Protein AF-A0A377TJP2-F1 (afdb_monomer_lite)

Radius of gyration: 29.84 Å; chains: 1; bounding box: 48×39×72 Å

InterPro domains:
  IPR001036 Acriflavin resistance protein [PF00873] (6-83)
  IPR001036 Acriflavin resistance protein [PTHR32063] (5-82)

pLDDT: mean 82.18, std 12.67, range [42.56, 97.38]

Organism: Klebsiella pneumoniae (NCBI:txid573)

Sequence (97 aa):
MIEWIIRRSVANRFLVMMAALFLSIWGTWTIIHTPVDALPDLSDVQVIVKTRYPGQAPQIVENQVTWPLTTTMLSVPGAKTVSRLLAIRRLLRVRDF

Foldseek 3Di:
DVVVVVVVCVVPVVVVVVVVVVVVVVVVVCVVPPDDDPDDPPDDPDDDDDDDDPPDDLVCCCVPPVVVVQVVVVPDPPDPDDDDDRDDPPPPDDDDD

Structure (mmCIF, N/CA/C/O backbone):
data_AF-A0A377TJP2-F1
#
_entry.id   AF-A0A377TJP2-F1
#
loop_
_atom_site.group_PDB
_atom_site.id
_atom_site.type_symbol
_atom_site.label_atom_id
_atom_site.label_alt_id
_atom_site.label_comp_id
_atom_site.label_asym_id
_atom_site.label_entity_id
_atom_site.label_seq_id
_atom_site.pdbx_PDB_ins_code
_atom_site.Cartn_x
_atom_site.Cartn_y
_atom_site.Cartn_z
_atom_site.occupancy
_atom_site.B_iso_or_equiv
_atom_site.auth_seq_id
_atom_site.auth_comp_id
_atom_site.auth_asym_id
_atom_site.auth_atom_id
_atom_site.pdbx_PDB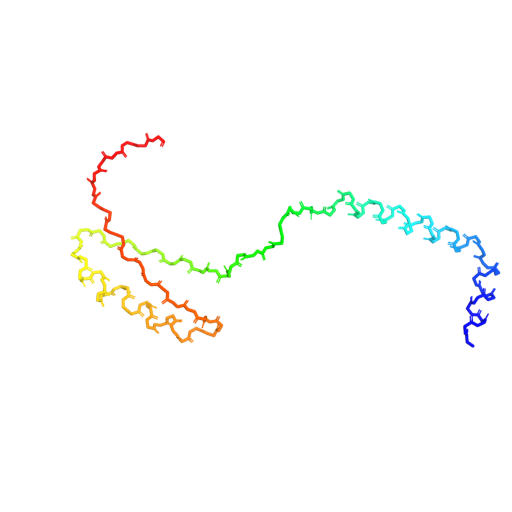_model_num
ATOM 1 N N . MET A 1 1 ? 20.955 -12.921 -31.401 1.00 81.38 1 MET A N 1
ATOM 2 C CA . MET A 1 1 ? 19.744 -12.212 -30.906 1.00 81.38 1 MET A CA 1
ATOM 3 C C . MET A 1 1 ? 20.077 -10.835 -30.336 1.00 81.38 1 MET A C 1
ATOM 5 O O . MET A 1 1 ? 19.614 -9.855 -30.898 1.00 81.38 1 MET A O 1
ATOM 9 N N . ILE A 1 2 ? 20.917 -10.730 -29.299 1.00 87.38 2 ILE A N 1
ATOM 10 C CA . ILE A 1 2 ? 21.327 -9.437 -28.704 1.00 87.38 2 ILE A CA 1
ATOM 11 C C . ILE A 1 2 ? 21.975 -8.506 -29.740 1.00 87.38 2 ILE A C 1
ATOM 13 O O . ILE A 1 2 ? 21.634 -7.334 -29.834 1.00 87.38 2 ILE A O 1
ATOM 17 N N . GLU A 1 3 ? 22.842 -9.053 -30.587 1.00 90.56 3 GLU A N 1
ATOM 18 C CA . GLU A 1 3 ? 23.504 -8.308 -31.661 1.00 90.56 3 GLU A CA 1
ATOM 19 C C . GLU A 1 3 ? 22.518 -7.655 -32.648 1.00 90.56 3 GLU A C 1
ATOM 21 O O . GLU A 1 3 ? 22.726 -6.527 -33.087 1.00 90.56 3 GLU A O 1
ATOM 26 N N . TRP A 1 4 ? 21.403 -8.327 -32.951 1.00 90.94 4 TRP A N 1
ATOM 27 C CA . TRP A 1 4 ? 20.354 -7.791 -33.821 1.00 90.94 4 TRP A CA 1
ATOM 28 C C . TRP A 1 4 ? 19.643 -6.596 -33.174 1.00 90.94 4 TRP A C 1
ATOM 30 O O . TRP A 1 4 ? 19.407 -5.588 -33.839 1.00 90.94 4 TRP A O 1
ATOM 40 N N . ILE A 1 5 ? 19.379 -6.674 -31.865 1.00 89.88 5 ILE A N 1
ATOM 41 C CA . ILE A 1 5 ? 18.793 -5.577 -31.084 1.00 89.88 5 ILE A CA 1
ATOM 42 C C . ILE A 1 5 ? 19.754 -4.387 -31.061 1.00 89.88 5 ILE A C 1
ATOM 44 O O . ILE A 1 5 ? 19.350 -3.278 -31.391 1.00 89.88 5 ILE A O 1
ATOM 48 N N . ILE A 1 6 ? 21.038 -4.613 -30.764 1.00 89.31 6 ILE A N 1
ATOM 49 C CA . ILE A 1 6 ? 22.051 -3.548 -30.726 1.00 89.31 6 ILE A CA 1
ATOM 50 C C . ILE A 1 6 ? 22.176 -2.873 -32.095 1.00 89.31 6 ILE A C 1
ATOM 52 O O . ILE A 1 6 ? 22.106 -1.649 -32.180 1.00 89.31 6 ILE A O 1
ATOM 56 N N . ARG A 1 7 ? 22.291 -3.644 -33.184 1.00 91.06 7 ARG A N 1
ATOM 57 C CA . ARG A 1 7 ? 22.372 -3.086 -34.545 1.00 91.06 7 ARG A CA 1
ATOM 58 C C . ARG A 1 7 ? 21.127 -2.261 -34.895 1.00 91.06 7 ARG A C 1
ATOM 60 O O . ARG A 1 7 ? 21.265 -1.185 -35.472 1.00 91.06 7 ARG A O 1
ATOM 67 N N . ARG A 1 8 ? 19.923 -2.707 -34.510 1.00 91.00 8 ARG A N 1
ATOM 68 C CA . ARG A 1 8 ? 18.663 -1.960 -34.715 1.00 91.00 8 ARG A CA 1
ATOM 69 C C . ARG A 1 8 ? 18.574 -0.700 -33.849 1.00 91.00 8 ARG A C 1
ATOM 71 O O . ARG A 1 8 ? 18.065 0.308 -34.339 1.00 91.00 8 ARG A O 1
ATOM 78 N N . SER A 1 9 ? 19.101 -0.730 -32.628 1.00 87.81 9 SER A N 1
ATOM 79 C CA . SER A 1 9 ? 19.191 0.435 -31.740 1.00 87.81 9 SER A CA 1
ATOM 80 C C . SER A 1 9 ? 20.175 1.484 -32.267 1.00 87.81 9 SER A C 1
ATOM 82 O O . SER A 1 9 ? 19.851 2.668 -32.281 1.00 87.81 9 SER A O 1
ATOM 84 N N . VAL A 1 10 ? 21.341 1.069 -32.780 1.00 90.75 10 VAL A N 1
ATOM 85 C CA . VAL A 1 10 ? 22.331 1.991 -33.371 1.00 90.75 10 VAL A CA 1
ATOM 86 C C . VAL A 1 10 ? 21.835 2.573 -34.699 1.00 90.75 10 VAL A C 1
ATOM 88 O O . VAL A 1 10 ? 22.002 3.769 -34.948 1.00 90.75 10 VAL A O 1
ATOM 91 N N . ALA A 1 11 ? 21.178 1.766 -35.539 1.00 92.31 11 ALA A N 1
ATOM 92 C CA . ALA A 1 11 ? 20.588 2.241 -36.793 1.00 92.31 11 ALA A CA 1
ATOM 93 C C . ALA A 1 11 ? 19.500 3.304 -36.553 1.00 92.31 11 ALA A C 1
ATOM 95 O O . ALA A 1 11 ? 19.438 4.296 -37.274 1.00 92.31 11 ALA A O 1
ATOM 96 N N . ASN A 1 12 ? 18.695 3.140 -35.498 1.00 92.94 12 ASN A N 1
ATOM 97 C CA . ASN A 1 12 ? 17.624 4.064 -35.121 1.00 92.94 12 ASN A CA 1
ATOM 98 C C . ASN A 1 12 ? 18.015 4.953 -33.929 1.00 92.94 12 ASN A C 1
ATOM 100 O O . ASN A 1 12 ? 17.201 5.189 -33.035 1.00 92.94 12 ASN A O 1
ATOM 104 N N . ARG A 1 13 ? 19.252 5.474 -33.919 1.00 90.88 13 ARG A N 1
ATOM 105 C CA . ARG A 1 13 ? 19.791 6.285 -32.807 1.00 90.88 13 ARG A CA 1
ATOM 106 C C . ARG A 1 13 ? 18.880 7.444 -32.384 1.00 90.88 13 ARG A C 1
ATOM 108 O O . ARG A 1 13 ? 18.822 7.777 -31.208 1.00 90.88 13 ARG A O 1
ATOM 115 N N . PHE A 1 14 ? 18.151 8.035 -33.334 1.00 92.56 14 PHE A N 1
ATOM 116 C CA . PHE A 1 14 ? 17.208 9.124 -33.073 1.00 92.56 14 PHE A CA 1
ATOM 117 C C . PHE A 1 14 ? 16.023 8.669 -32.208 1.00 92.56 14 PHE A C 1
ATOM 119 O O . PHE A 1 14 ? 15.693 9.313 -31.218 1.00 92.56 14 PHE A O 1
ATOM 126 N N . LEU A 1 15 ? 15.436 7.514 -32.532 1.00 93.56 15 LEU A N 1
ATOM 127 C CA . LEU A 1 15 ? 14.338 6.911 -31.771 1.00 93.56 15 LEU A CA 1
ATOM 128 C C . LEU A 1 15 ? 14.786 6.524 -30.358 1.00 93.56 15 LEU A C 1
ATOM 130 O O . LEU A 1 15 ? 14.064 6.765 -29.395 1.00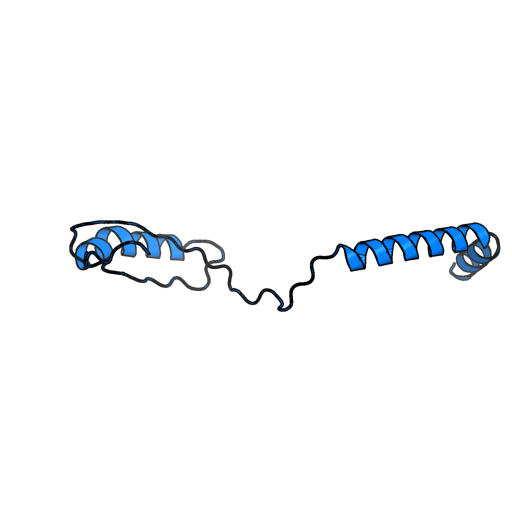 93.56 15 LEU A O 1
ATOM 134 N N . VAL A 1 16 ? 16.001 5.982 -30.227 1.00 95.12 16 VAL A N 1
ATOM 135 C CA . VAL A 1 16 ? 16.589 5.635 -28.923 1.00 95.12 16 VAL A CA 1
ATOM 136 C C . VAL A 1 16 ? 16.818 6.885 -28.069 1.00 95.12 16 VAL A C 1
ATOM 138 O O . VAL A 1 16 ? 16.481 6.881 -26.889 1.00 95.12 16 VAL A O 1
ATOM 141 N N . MET A 1 17 ? 17.324 7.971 -28.660 1.00 94.25 17 MET A N 1
ATOM 142 C CA . MET A 1 17 ? 17.509 9.255 -27.972 1.00 94.25 17 MET A CA 1
ATOM 143 C C . MET A 1 17 ? 16.179 9.855 -27.504 1.00 94.25 17 MET A C 1
ATOM 145 O O . MET A 1 17 ? 16.076 10.291 -26.360 1.00 94.25 17 MET A O 1
ATOM 149 N N . MET A 1 18 ? 15.146 9.845 -28.352 1.00 96.50 18 MET A N 1
ATOM 150 C CA . MET A 1 18 ? 13.811 10.312 -27.964 1.00 96.50 18 MET A CA 1
ATOM 151 C C . MET A 1 18 ? 13.206 9.460 -26.849 1.00 96.50 18 MET A C 1
ATOM 153 O O . MET A 1 18 ? 12.663 10.007 -25.893 1.00 96.50 18 MET A O 1
ATOM 157 N N . ALA A 1 19 ? 13.325 8.134 -26.943 1.00 95.50 19 ALA A N 1
ATOM 158 C CA . ALA A 1 19 ? 12.856 7.227 -25.903 1.00 95.50 19 ALA A CA 1
ATOM 159 C C . ALA A 1 19 ? 13.579 7.481 -24.571 1.00 95.50 19 ALA A C 1
ATOM 161 O O . ALA A 1 19 ? 12.930 7.549 -23.532 1.00 95.50 19 ALA A O 1
ATOM 162 N N . ALA A 1 20 ? 14.899 7.692 -24.597 1.00 95.75 20 ALA A N 1
ATOM 163 C CA . ALA A 1 20 ? 15.687 8.024 -23.411 1.00 95.75 20 ALA A CA 1
ATOM 164 C C . ALA A 1 20 ? 15.297 9.380 -22.802 1.00 95.75 20 ALA A C 1
ATOM 166 O O . ALA A 1 20 ? 15.181 9.492 -21.580 1.00 95.75 20 ALA A O 1
ATOM 167 N N . LEU A 1 21 ? 15.055 10.396 -23.636 1.00 97.06 21 LEU A N 1
ATOM 168 C CA . LEU A 1 21 ? 14.577 11.705 -23.188 1.00 97.06 21 LEU A CA 1
ATOM 169 C C . LEU A 1 21 ? 13.199 11.587 -22.526 1.00 97.06 21 LEU A C 1
ATOM 171 O O . LEU A 1 21 ? 12.996 12.089 -21.423 1.00 97.06 21 LEU A O 1
ATOM 175 N N . PHE A 1 22 ? 12.272 10.882 -23.174 1.00 97.31 22 PHE A N 1
ATOM 176 C CA . PHE A 1 22 ? 10.926 10.668 -22.654 1.00 97.31 22 PHE A CA 1
ATOM 177 C C . PHE A 1 22 ? 10.950 9.903 -21.327 1.00 97.31 22 PHE A C 1
ATOM 179 O O . PHE A 1 22 ? 10.315 10.325 -20.364 1.00 97.31 22 PHE A O 1
ATOM 186 N N . LEU A 1 23 ? 11.747 8.832 -21.245 1.00 97.38 23 LEU A N 1
ATOM 187 C CA . LEU A 1 23 ? 11.945 8.058 -20.020 1.00 97.38 23 LEU A CA 1
ATOM 188 C C . LEU A 1 23 ? 12.538 8.919 -18.897 1.00 97.38 23 LEU A C 1
ATOM 190 O O . LEU A 1 23 ? 12.120 8.796 -17.750 1.00 97.38 23 LEU A O 1
ATOM 194 N N . SER A 1 24 ? 13.481 9.808 -19.224 1.00 97.06 24 SER A N 1
ATOM 195 C CA . SER A 1 24 ? 14.101 10.707 -18.245 1.00 97.06 24 SER A CA 1
ATOM 196 C C . SER A 1 24 ? 13.088 11.704 -17.686 1.00 97.06 24 SER A C 1
ATOM 198 O O . SER A 1 24 ? 12.964 11.820 -16.472 1.00 97.06 24 SER A O 1
ATOM 200 N N . ILE A 1 25 ? 12.311 12.365 -18.553 1.00 97.31 25 ILE A N 1
ATOM 201 C CA . ILE A 1 25 ? 11.256 13.309 -18.144 1.00 97.31 25 ILE A CA 1
ATOM 202 C C . ILE A 1 25 ? 10.205 12.597 -17.288 1.00 97.31 25 ILE A C 1
ATOM 204 O O . ILE A 1 25 ? 9.835 13.086 -16.220 1.00 97.31 25 ILE A O 1
ATOM 208 N N . TRP A 1 26 ? 9.756 11.422 -17.730 1.00 97.06 26 TRP A N 1
ATOM 209 C CA . TRP A 1 26 ? 8.780 10.613 -17.005 1.00 97.06 26 TRP A CA 1
ATOM 210 C C . TRP A 1 26 ? 9.304 10.165 -15.636 1.00 97.06 26 TRP A C 1
ATOM 212 O O . TRP A 1 26 ? 8.593 10.243 -14.632 1.00 97.06 26 TRP A O 1
ATOM 222 N N . GLY A 1 27 ? 10.564 9.732 -15.580 1.00 95.56 27 GLY A N 1
ATOM 223 C CA . GLY A 1 27 ? 11.239 9.347 -14.346 1.00 95.56 27 GLY A CA 1
ATOM 224 C C . GLY A 1 27 ? 11.336 10.511 -13.365 1.00 95.56 27 GLY A C 1
ATOM 225 O O . GLY A 1 27 ? 10.949 10.364 -12.209 1.00 95.56 27 GLY A O 1
ATOM 226 N N . THR A 1 28 ? 11.765 11.690 -13.825 1.00 96.31 28 THR A N 1
ATOM 227 C CA . THR A 1 28 ? 11.820 12.898 -12.988 1.00 96.31 28 THR A CA 1
ATOM 228 C C . THR A 1 28 ? 10.437 13.293 -12.478 1.00 96.31 28 THR A C 1
ATOM 230 O O . THR A 1 28 ? 10.287 13.586 -11.294 1.00 96.31 28 THR A O 1
ATOM 233 N N . TRP A 1 29 ? 9.413 13.250 -13.334 1.00 96.50 29 TRP A N 1
ATOM 234 C CA . TRP A 1 29 ? 8.038 13.537 -12.926 1.00 96.50 29 TRP A CA 1
ATOM 235 C C . TRP A 1 29 ? 7.563 12.566 -11.840 1.00 96.50 29 TRP A C 1
ATOM 237 O O . TRP A 1 29 ? 7.054 13.003 -10.810 1.00 96.50 29 TRP A O 1
ATOM 247 N N . THR A 1 30 ? 7.824 11.270 -12.015 1.00 94.88 30 THR A N 1
ATOM 248 C CA . THR A 1 30 ? 7.465 10.231 -11.040 1.00 94.88 30 THR A CA 1
ATOM 249 C C . THR A 1 30 ? 8.169 10.446 -9.704 1.00 94.88 30 THR A C 1
ATOM 251 O O . THR A 1 30 ? 7.512 10.410 -8.670 1.00 94.88 30 THR A O 1
ATOM 254 N N . ILE A 1 31 ? 9.476 10.725 -9.701 1.00 94.50 31 ILE A N 1
ATOM 255 C CA . ILE A 1 31 ? 10.243 10.956 -8.465 1.00 94.50 31 ILE A CA 1
ATOM 256 C C . ILE A 1 31 ? 9.665 12.129 -7.666 1.00 94.50 31 ILE A C 1
ATOM 258 O O . ILE A 1 31 ? 9.546 12.036 -6.450 1.00 94.50 31 ILE A O 1
ATOM 262 N N . ILE A 1 32 ? 9.267 13.211 -8.342 1.00 93.38 32 ILE A N 1
ATOM 263 C CA . ILE A 1 32 ? 8.705 14.401 -7.687 1.00 93.38 32 ILE A CA 1
ATOM 264 C C . ILE A 1 32 ? 7.285 14.143 -7.153 1.00 93.38 32 ILE A C 1
ATOM 266 O O . ILE A 1 32 ? 6.912 14.701 -6.126 1.00 93.38 32 ILE A O 1
ATOM 270 N N . HIS A 1 33 ? 6.487 13.318 -7.838 1.00 92.62 33 HIS A N 1
ATOM 271 C CA . HIS A 1 33 ? 5.080 13.065 -7.486 1.00 92.62 33 HIS A CA 1
ATOM 272 C C . HIS A 1 33 ? 4.874 11.811 -6.631 1.00 92.62 33 HIS A C 1
ATOM 274 O O . HIS A 1 33 ? 3.749 11.528 -6.220 1.00 92.62 33 HIS A O 1
ATOM 280 N N . THR A 1 34 ? 5.929 11.040 -6.370 1.00 90.56 34 THR A N 1
ATOM 281 C CA . THR A 1 34 ? 5.835 9.873 -5.496 1.00 90.56 34 THR A CA 1
ATOM 282 C C . THR A 1 34 ? 5.746 10.360 -4.051 1.00 90.56 34 THR A C 1
ATOM 284 O O . THR A 1 34 ? 6.647 11.074 -3.608 1.00 90.56 34 THR A O 1
ATOM 287 N N . PRO A 1 35 ? 4.689 9.999 -3.302 1.00 85.25 35 PRO A N 1
ATOM 288 C CA . PRO A 1 35 ? 4.599 10.345 -1.893 1.00 85.25 35 PRO A CA 1
ATOM 289 C C . PRO A 1 35 ? 5.749 9.666 -1.149 1.00 85.25 35 PRO A C 1
ATOM 291 O O . PRO A 1 35 ? 5.882 8.442 -1.168 1.00 85.25 35 PRO A O 1
ATOM 294 N N . VAL A 1 36 ? 6.599 10.475 -0.526 1.00 86.44 36 VAL A N 1
ATOM 295 C CA . VAL A 1 36 ? 7.686 9.991 0.322 1.00 86.44 36 VAL A CA 1
ATOM 296 C C . VAL A 1 36 ? 7.188 10.020 1.756 1.00 86.44 36 VAL A C 1
ATOM 298 O O . VAL A 1 36 ? 6.861 11.088 2.271 1.00 86.44 36 VAL A O 1
ATOM 301 N N . ASP A 1 37 ? 7.138 8.850 2.385 1.00 83.31 37 ASP A N 1
ATOM 302 C CA . ASP A 1 37 ? 6.947 8.740 3.826 1.00 83.31 37 ASP A CA 1
ATOM 303 C C . ASP A 1 37 ? 8.305 8.515 4.501 1.00 83.31 37 ASP A C 1
ATOM 305 O O . ASP A 1 37 ? 9.190 7.851 3.952 1.00 83.31 37 ASP A O 1
ATOM 309 N N . ALA A 1 38 ? 8.504 9.118 5.670 1.00 78.88 38 ALA A N 1
ATOM 310 C CA . ALA A 1 38 ? 9.788 9.080 6.373 1.00 78.88 38 ALA A CA 1
ATOM 311 C C . ALA A 1 38 ? 10.055 7.717 7.029 1.00 78.88 38 ALA A C 1
ATOM 313 O O . ALA A 1 38 ? 11.197 7.391 7.358 1.00 78.88 38 ALA A O 1
ATOM 314 N N . LEU A 1 39 ? 9.001 6.931 7.236 1.00 84.56 39 LEU A N 1
ATOM 315 C CA . LEU A 1 39 ? 9.037 5.625 7.870 1.00 84.56 39 LEU A CA 1
ATOM 316 C C . LEU A 1 39 ? 8.286 4.637 6.973 1.00 84.56 39 LEU A C 1
ATOM 318 O O . LEU A 1 39 ? 7.236 4.988 6.433 1.00 84.56 39 LEU A O 1
ATOM 322 N N . PRO A 1 40 ? 8.779 3.398 6.808 1.00 78.50 40 PRO A N 1
ATOM 323 C CA . PRO A 1 40 ? 7.926 2.345 6.282 1.00 78.50 40 PRO A CA 1
ATOM 324 C C . PRO A 1 40 ? 6.742 2.151 7.239 1.00 78.50 40 PRO A C 1
ATOM 326 O O . PRO A 1 40 ? 6.898 2.325 8.451 1.00 78.50 40 PRO A O 1
ATOM 329 N N . ASP A 1 41 ? 5.568 1.792 6.716 1.00 81.56 41 ASP A N 1
ATOM 330 C CA . ASP A 1 41 ? 4.428 1.466 7.573 1.00 81.56 41 ASP A CA 1
ATOM 331 C C . ASP A 1 41 ? 4.767 0.231 8.419 1.00 81.56 41 ASP A C 1
ATOM 333 O O . ASP A 1 41 ? 4.884 -0.891 7.922 1.00 81.56 41 ASP A O 1
ATOM 337 N N . LEU A 1 42 ? 5.007 0.482 9.702 1.00 78.06 42 LEU A N 1
ATOM 338 C CA . LEU A 1 42 ? 5.354 -0.509 10.719 1.00 78.06 42 LEU A CA 1
ATOM 339 C C . LEU A 1 42 ? 4.144 -0.852 11.597 1.00 78.06 42 LEU A C 1
ATOM 341 O O . LEU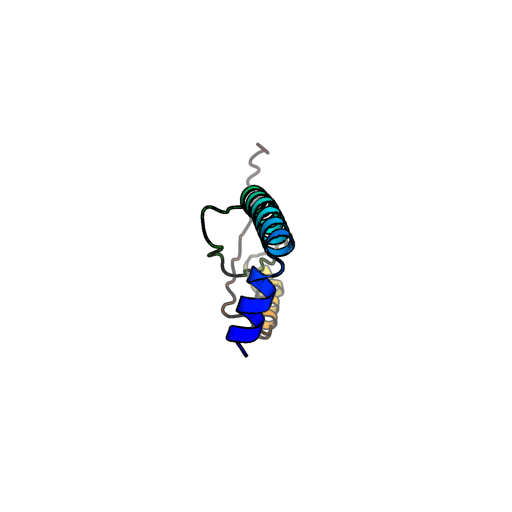 A 1 42 ? 4.287 -1.561 12.593 1.00 78.06 42 LEU A O 1
ATOM 345 N N . SER A 1 43 ? 2.967 -0.320 11.270 1.00 79.75 43 SER A N 1
ATOM 346 C CA . SER A 1 43 ? 1.761 -0.529 12.055 1.00 79.75 43 SER A CA 1
ATOM 347 C C . SER A 1 43 ? 1.180 -1.900 11.738 1.00 79.75 43 SER A C 1
ATOM 349 O O . SER A 1 43 ? 0.922 -2.237 10.583 1.00 79.75 43 SER A O 1
ATOM 351 N N . ASP A 1 44 ? 0.925 -2.701 12.769 1.00 78.56 44 ASP A N 1
ATOM 352 C CA . ASP A 1 44 ? 0.105 -3.892 12.588 1.00 78.56 44 ASP A CA 1
ATOM 353 C C . ASP A 1 44 ? -1.316 -3.486 12.162 1.00 78.56 44 ASP A C 1
ATOM 355 O O . ASP A 1 44 ? -1.882 -2.506 12.656 1.00 78.56 44 ASP A O 1
ATOM 359 N N . VAL A 1 45 ? -1.926 -4.267 11.266 1.00 77.56 45 VAL A N 1
ATOM 360 C CA . VAL A 1 45 ? -3.309 -4.045 10.821 1.00 77.56 45 VAL A CA 1
ATOM 361 C C . VAL A 1 45 ? -4.259 -4.347 11.984 1.00 77.56 45 VAL A C 1
ATOM 363 O O . VAL A 1 45 ? -4.655 -5.492 12.208 1.00 77.56 45 VAL A O 1
ATOM 366 N N . GLN A 1 46 ? -4.612 -3.314 12.750 1.00 82.06 46 GLN A N 1
ATOM 367 C CA . GLN A 1 46 ? -5.487 -3.420 13.914 1.00 82.06 46 GLN A CA 1
ATOM 368 C C . GLN A 1 46 ? -6.880 -2.856 13.617 1.00 82.06 46 GLN A C 1
ATOM 370 O O . GLN A 1 46 ? -7.039 -1.700 13.230 1.00 82.06 46 GLN A O 1
ATOM 375 N N . VAL A 1 47 ? -7.917 -3.654 13.887 1.00 81.81 47 VAL A N 1
ATOM 376 C CA . VAL A 1 47 ? -9.316 -3.208 13.835 1.00 81.81 47 VAL A CA 1
ATOM 377 C C . VAL A 1 47 ? -9.813 -2.957 15.257 1.00 81.81 47 VAL A C 1
ATOM 379 O O . VAL A 1 47 ? -9.860 -3.870 16.080 1.00 81.81 47 VAL A O 1
ATOM 382 N N . ILE A 1 48 ? -10.192 -1.713 15.561 1.00 84.31 48 ILE A N 1
ATOM 383 C CA . ILE A 1 48 ? -10.674 -1.323 16.892 1.00 84.31 48 ILE A CA 1
ATOM 384 C C . ILE A 1 48 ? -12.205 -1.292 16.896 1.00 84.31 48 ILE A C 1
ATOM 386 O O . ILE A 1 48 ? -12.817 -0.428 16.269 1.00 84.31 48 ILE A O 1
ATOM 390 N N . VAL A 1 49 ? -12.829 -2.182 17.672 1.00 83.38 49 VAL A N 1
ATOM 391 C CA . VAL A 1 49 ? -14.287 -2.206 17.862 1.00 83.38 49 VAL A CA 1
ATOM 392 C C . VAL A 1 49 ? -14.647 -1.577 19.207 1.00 83.38 49 VAL A C 1
ATOM 394 O O . VAL A 1 49 ? -14.283 -2.091 20.261 1.00 83.38 49 VAL A O 1
ATOM 397 N N . LYS A 1 50 ? -15.360 -0.443 19.179 1.00 84.06 50 LYS A N 1
ATOM 398 C CA . LYS A 1 50 ? -15.815 0.277 20.380 1.00 84.06 50 LYS A CA 1
ATOM 399 C C . LYS A 1 50 ? -17.328 0.183 20.515 1.00 84.06 50 LYS A C 1
ATOM 401 O O . LYS A 1 50 ? -18.060 0.731 19.696 1.00 84.06 50 LYS A O 1
ATOM 406 N N . THR A 1 51 ? -17.794 -0.435 21.592 1.00 82.19 51 THR A N 1
ATOM 407 C CA . THR A 1 51 ? -19.215 -0.518 21.948 1.00 82.19 51 THR A CA 1
ATOM 408 C C . THR A 1 51 ? -19.487 0.336 23.189 1.00 82.19 51 THR A C 1
ATOM 410 O O . THR A 1 51 ? -18.732 0.318 24.160 1.00 82.19 51 THR A O 1
ATOM 413 N N . ARG A 1 52 ? -20.550 1.150 23.156 1.00 82.00 52 ARG A N 1
ATOM 414 C CA . ARG A 1 52 ? -20.970 1.976 24.301 1.00 82.00 52 ARG A CA 1
ATOM 415 C C . ARG A 1 52 ? -22.156 1.312 24.994 1.00 82.00 52 ARG A C 1
ATOM 417 O O . ARG A 1 52 ? -23.191 1.137 24.364 1.00 82.00 52 ARG A O 1
ATOM 424 N N . TYR A 1 53 ? -22.012 1.001 26.284 1.00 82.25 53 TYR A N 1
ATOM 425 C CA . TYR A 1 53 ? -23.072 0.416 27.116 1.00 82.25 53 TYR A CA 1
ATOM 426 C C . TYR A 1 53 ? -23.191 1.200 28.442 1.00 82.25 53 TYR A C 1
ATOM 428 O O . TYR A 1 53 ? -22.618 0.811 29.462 1.00 82.25 53 TYR A O 1
ATOM 436 N N . PRO A 1 54 ? -23.811 2.397 28.411 1.00 81.00 54 PRO A N 1
ATOM 437 C CA . PRO A 1 54 ? -23.810 3.327 29.538 1.00 81.00 54 PRO A CA 1
ATOM 438 C C . PRO A 1 54 ? -24.676 2.835 30.707 1.00 81.00 54 PRO A C 1
ATOM 440 O O . PRO A 1 54 ? -25.710 2.207 30.508 1.00 81.00 54 PRO A O 1
ATOM 443 N N . GLY A 1 55 ? -24.267 3.172 31.934 1.00 80.75 55 GLY A N 1
ATOM 444 C CA . GLY A 1 55 ? -25.046 2.908 33.154 1.00 80.75 55 GLY A CA 1
ATOM 445 C C . GLY A 1 55 ? -25.014 1.460 33.652 1.00 80.75 55 GLY A C 1
ATOM 446 O O . GLY A 1 55 ? -25.690 1.138 34.622 1.00 80.75 55 GLY A O 1
ATOM 447 N N . GLN A 1 56 ? -24.230 0.594 33.013 1.00 82.56 56 GLN A N 1
ATOM 448 C CA . GLN A 1 56 ? -24.178 -0.833 33.310 1.00 82.56 56 GLN A CA 1
ATOM 449 C C . GLN A 1 56 ? -22.892 -1.189 34.047 1.00 82.56 56 GLN A C 1
ATOM 451 O O . GLN A 1 56 ? -21.839 -0.582 33.830 1.00 82.56 56 GLN A O 1
ATOM 456 N N . ALA A 1 57 ? -22.987 -2.162 34.954 1.00 84.94 57 ALA A N 1
ATOM 457 C CA . ALA A 1 57 ? -21.835 -2.597 35.726 1.00 84.94 57 ALA A CA 1
ATOM 458 C C . ALA A 1 57 ? -20.770 -3.203 34.790 1.00 84.94 57 ALA A C 1
ATOM 460 O O . ALA A 1 57 ? -21.127 -3.883 33.825 1.00 84.94 57 ALA A O 1
ATOM 461 N N . PRO A 1 58 ? -19.470 -3.027 35.083 1.00 82.12 58 PRO A N 1
ATOM 462 C CA . PRO A 1 58 ? -18.386 -3.531 34.235 1.00 82.12 58 PRO A CA 1
ATOM 463 C C . PRO A 1 58 ? -18.501 -5.033 33.943 1.00 82.12 58 PRO A C 1
ATOM 465 O O . PRO A 1 58 ? -18.284 -5.463 32.815 1.00 82.12 58 PRO A O 1
ATOM 468 N N . GLN A 1 59 ? -18.942 -5.813 34.934 1.00 83.44 59 GLN A N 1
ATOM 469 C CA . GLN A 1 59 ? -19.166 -7.253 34.798 1.00 83.44 59 GLN A CA 1
ATOM 470 C C . GLN A 1 59 ? -20.235 -7.594 33.746 1.00 83.44 59 GLN A C 1
ATOM 472 O O . GLN A 1 59 ? -20.115 -8.582 33.028 1.00 83.44 59 GLN A O 1
ATOM 477 N N . ILE A 1 60 ? -21.287 -6.774 33.651 1.00 84.88 60 ILE A N 1
ATOM 478 C CA . ILE A 1 60 ? -22.381 -6.970 32.693 1.00 84.88 60 ILE A CA 1
ATOM 479 C C . ILE A 1 60 ? -21.906 -6.635 31.282 1.00 84.88 60 ILE A C 1
ATOM 481 O O . ILE A 1 60 ? -22.186 -7.389 30.355 1.00 84.88 60 ILE A O 1
ATOM 485 N N . VAL A 1 61 ? -21.142 -5.549 31.125 1.00 85.12 61 VAL A N 1
ATOM 486 C CA . VAL A 1 61 ? -20.532 -5.180 29.838 1.00 85.12 61 VAL A CA 1
ATOM 487 C C . VAL A 1 61 ? -19.605 -6.294 29.347 1.00 85.12 61 VAL A C 1
ATOM 489 O O . VAL A 1 61 ? -19.674 -6.676 28.180 1.00 85.12 61 VAL A O 1
ATOM 492 N N . GLU A 1 62 ? -18.787 -6.860 30.238 1.00 84.94 62 GLU A N 1
ATOM 493 C CA . GLU A 1 62 ? -17.886 -7.960 29.890 1.00 84.94 62 GLU A CA 1
ATOM 494 C C . GLU A 1 62 ? -18.662 -9.193 29.422 1.00 84.94 62 GLU A C 1
ATOM 496 O O . GLU A 1 62 ? -18.434 -9.683 28.319 1.00 84.94 62 GLU A O 1
ATOM 501 N N . ASN A 1 63 ? -19.629 -9.652 30.216 1.00 87.38 63 ASN A N 1
ATOM 502 C CA . ASN A 1 63 ? -20.351 -10.890 29.933 1.00 87.38 63 ASN A CA 1
ATOM 503 C C . ASN A 1 63 ? -21.276 -10.783 28.713 1.00 87.38 63 ASN A C 1
ATOM 505 O O . ASN A 1 63 ? -21.442 -11.761 27.986 1.00 87.38 63 ASN A O 1
ATOM 509 N N . GLN A 1 64 ? -21.898 -9.622 28.492 1.00 85.50 64 GLN A N 1
ATOM 510 C CA . GLN A 1 64 ? -22.912 -9.453 27.446 1.00 85.50 64 GLN A CA 1
ATOM 511 C C . GLN A 1 64 ? -22.361 -8.890 26.139 1.00 85.50 64 GLN A C 1
ATOM 513 O O . GLN A 1 64 ? -22.960 -9.113 25.091 1.00 85.50 64 GLN A O 1
ATOM 518 N N . VAL A 1 65 ? -21.249 -8.152 26.178 1.00 86.12 65 VAL A N 1
ATOM 519 C CA . VAL A 1 65 ? -20.727 -7.450 25.000 1.00 86.12 65 VAL A CA 1
ATOM 520 C C . VAL A 1 65 ? -19.313 -7.906 24.684 1.00 86.12 65 VAL A C 1
ATOM 522 O O . VAL A 1 65 ? -19.076 -8.452 23.608 1.00 86.12 65 VAL A O 1
ATOM 525 N N . THR A 1 66 ? -18.367 -7.719 25.604 1.00 85.06 66 THR A N 1
ATOM 526 C CA . THR A 1 66 ? -16.943 -7.950 25.319 1.00 85.06 66 THR A CA 1
ATOM 527 C C . THR A 1 66 ? -16.626 -9.429 25.073 1.00 85.06 66 THR A C 1
ATOM 529 O O . THR A 1 66 ? -15.872 -9.767 24.152 1.00 85.06 66 THR A O 1
ATOM 532 N N . TRP A 1 67 ? -17.206 -10.326 25.875 1.00 86.62 67 TRP A N 1
ATOM 533 C CA . TRP A 1 67 ? -16.989 -11.769 25.800 1.00 86.62 67 TRP A CA 1
ATOM 534 C C . TRP A 1 67 ? -17.465 -12.392 24.480 1.00 86.62 67 TRP A C 1
ATOM 536 O O . TRP A 1 67 ? -16.633 -13.018 23.808 1.00 86.62 67 TRP A O 1
ATOM 546 N N . PRO A 1 68 ? -18.731 -12.204 24.050 1.00 86.62 68 PRO A N 1
ATOM 547 C CA . PRO A 1 68 ? -19.188 -12.738 22.772 1.00 86.62 68 PRO A CA 1
ATOM 548 C C . PRO A 1 68 ? -18.432 -12.123 21.593 1.00 86.62 68 PRO A C 1
ATOM 550 O O . PRO A 1 68 ? -18.003 -12.876 20.721 1.00 86.62 68 PRO A O 1
ATOM 553 N N . LEU A 1 69 ? -18.168 -10.805 21.599 1.00 85.50 69 LEU A N 1
ATOM 554 C CA . LEU A 1 69 ? -17.398 -10.162 20.525 1.00 85.50 69 LEU A CA 1
ATOM 555 C C . LEU A 1 69 ? -16.029 -10.814 20.349 1.00 85.50 69 LEU A C 1
ATOM 557 O O . LEU A 1 69 ? -15.626 -11.140 19.237 1.00 85.50 69 LEU A O 1
ATOM 561 N N . THR A 1 70 ? -15.310 -11.019 21.447 1.00 84.31 70 THR A N 1
ATOM 562 C CA . THR A 1 70 ? -13.943 -11.543 21.380 1.00 84.31 70 THR A CA 1
ATOM 563 C C . THR A 1 70 ? -13.919 -12.994 20.933 1.00 84.31 70 THR A C 1
ATOM 565 O O . THR A 1 70 ? -13.098 -13.351 20.098 1.00 84.31 70 THR A O 1
ATOM 568 N N . THR A 1 71 ? -14.854 -13.812 21.418 1.00 84.62 71 THR A N 1
ATOM 569 C CA . THR A 1 71 ? -15.008 -15.200 20.959 1.00 84.62 71 THR A CA 1
ATOM 570 C C . THR A 1 71 ? -15.275 -15.270 19.459 1.00 84.62 71 THR A C 1
ATOM 572 O O . THR A 1 71 ? -14.640 -16.059 18.767 1.00 84.62 71 THR A O 1
ATOM 575 N N . THR A 1 72 ? -16.155 -14.416 18.930 1.00 83.81 72 THR A N 1
ATOM 576 C CA . THR A 1 72 ? -16.411 -14.371 17.482 1.00 83.81 72 THR A CA 1
ATOM 577 C C . THR A 1 72 ? -15.233 -13.818 16.682 1.00 83.81 72 THR A C 1
ATOM 579 O O . THR A 1 72 ? -15.064 -14.169 15.523 1.00 83.81 72 THR A O 1
ATOM 582 N N . MET A 1 73 ? -14.392 -12.977 17.288 1.00 83.94 73 MET A N 1
ATOM 583 C CA . MET A 1 73 ? -13.194 -12.434 16.640 1.00 83.94 73 MET A CA 1
ATOM 584 C C . MET A 1 73 ? -12.048 -13.453 16.577 1.00 83.94 73 MET A C 1
ATOM 586 O O . MET A 1 73 ? -11.202 -13.351 15.695 1.00 83.94 73 MET A O 1
ATOM 590 N N . LEU A 1 74 ? -12.031 -14.461 17.460 1.00 81.75 74 LEU A N 1
ATOM 591 C CA . LEU A 1 74 ? -11.046 -15.55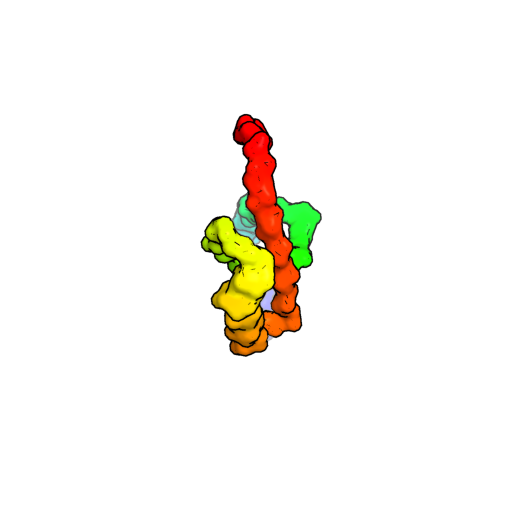0 17.412 1.00 81.75 74 LEU A CA 1
ATOM 592 C C . LEU A 1 74 ? -11.196 -16.438 16.168 1.00 81.75 74 LEU A C 1
ATOM 594 O O . LEU A 1 74 ? -10.229 -17.075 15.764 1.00 81.75 74 LEU A O 1
ATOM 598 N N . SER A 1 75 ? -12.382 -16.489 15.557 1.00 82.50 75 SER A N 1
ATOM 599 C CA . SER A 1 75 ? -12.632 -17.275 14.345 1.00 82.50 75 SER A CA 1
ATOM 600 C C . SER A 1 75 ? -12.436 -16.488 13.044 1.00 82.50 75 SER A C 1
ATOM 602 O O . SER A 1 75 ? -12.665 -17.036 11.966 1.00 82.50 75 SER A O 1
ATOM 604 N N . VAL A 1 76 ? -12.015 -15.218 13.112 1.00 83.50 76 VAL A N 1
ATOM 605 C CA . VAL A 1 76 ? -11.795 -14.384 11.923 1.00 83.50 76 VAL A CA 1
ATOM 606 C C . VAL A 1 76 ? -10.508 -14.821 11.206 1.00 83.50 76 VAL A C 1
ATOM 608 O O . VAL A 1 76 ? -9.432 -14.807 11.813 1.00 83.50 76 VAL A O 1
ATOM 611 N N . PRO A 1 77 ? -10.568 -15.172 9.905 1.00 72.94 77 PRO A N 1
ATOM 612 C CA . PRO A 1 77 ? -9.378 -15.503 9.128 1.00 72.94 77 PRO A CA 1
ATOM 613 C C . PRO A 1 77 ? -8.389 -14.331 9.102 1.00 72.94 77 PRO A C 1
ATOM 615 O O . PRO A 1 77 ? -8.754 -13.214 8.745 1.00 72.94 77 PRO A O 1
ATOM 618 N N . GLY A 1 78 ? -7.132 -14.585 9.472 1.00 73.19 78 GLY A N 1
ATOM 619 C CA . GLY A 1 78 ? -6.076 -13.565 9.514 1.00 73.19 78 GLY A CA 1
ATOM 620 C C . GLY A 1 78 ? -5.915 -12.847 10.860 1.00 73.19 78 GLY A C 1
ATOM 621 O O . GLY A 1 78 ? -4.998 -12.038 11.001 1.00 73.19 78 GLY A O 1
ATOM 622 N N . ALA A 1 79 ? -6.734 -13.160 11.869 1.00 70.25 79 ALA A N 1
ATOM 623 C CA . ALA A 1 79 ? -6.547 -12.644 13.222 1.00 70.25 79 ALA A CA 1
ATOM 624 C C . ALA A 1 79 ? -5.358 -13.337 13.917 1.00 70.25 79 ALA A C 1
ATOM 626 O O . ALA A 1 79 ? -5.382 -14.543 14.150 1.00 70.25 79 ALA A O 1
ATOM 627 N N . LYS A 1 80 ? -4.309 -12.572 14.259 1.00 72.25 80 LYS A N 1
ATOM 628 C CA . LYS A 1 80 ? -3.155 -13.077 15.032 1.00 72.25 80 LYS A CA 1
ATOM 629 C C . LYS A 1 80 ? -3.393 -13.019 16.541 1.00 72.25 80 LYS A C 1
ATOM 631 O O . LYS A 1 80 ? -3.139 -13.989 17.245 1.00 72.25 80 LYS A O 1
ATOM 636 N N . THR A 1 81 ? -3.895 -11.883 17.024 1.00 74.50 81 THR A N 1
ATOM 637 C CA . THR A 1 81 ? -4.099 -11.619 18.453 1.00 74.50 81 THR A CA 1
ATOM 638 C C . THR A 1 81 ? -5.370 -10.802 18.640 1.00 74.50 81 THR A C 1
ATOM 640 O O . THR A 1 81 ? -5.564 -9.799 17.954 1.00 74.50 81 THR A O 1
ATOM 643 N N . VAL A 1 82 ? -6.221 -11.201 19.589 1.00 73.31 82 VAL A N 1
ATOM 644 C CA . VAL A 1 82 ? -7.417 -10.442 19.977 1.00 73.31 82 VAL A CA 1
ATOM 645 C C . VAL A 1 82 ? -7.260 -9.977 21.423 1.00 73.31 82 VAL A C 1
ATOM 647 O O . VAL A 1 82 ? -7.322 -10.781 22.352 1.00 73.31 82 VAL A O 1
ATOM 650 N N . SER A 1 83 ? -7.056 -8.674 21.614 1.00 76.31 8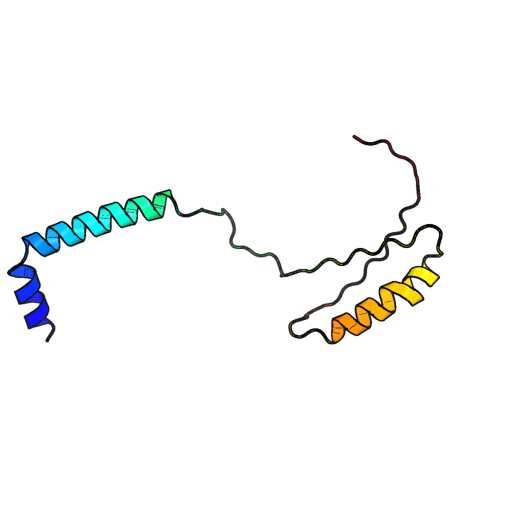3 SER A N 1
ATOM 651 C CA . SER A 1 83 ? -6.902 -8.052 22.935 1.00 76.31 83 SER A CA 1
ATOM 652 C C . SER A 1 83 ? -8.164 -7.283 23.316 1.00 76.31 83 SER A C 1
ATOM 654 O O . SER A 1 83 ? -8.695 -6.508 22.523 1.00 76.31 83 SER A O 1
A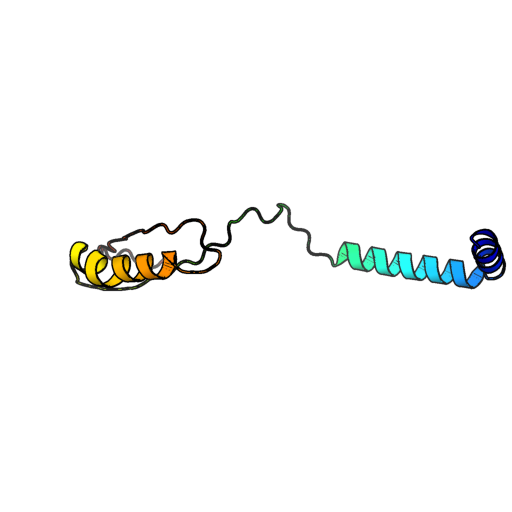TOM 656 N N . ARG A 1 84 ? -8.636 -7.482 24.550 1.00 74.38 84 ARG A N 1
ATOM 657 C CA . ARG A 1 84 ? -9.799 -6.784 25.115 1.00 74.38 84 ARG A CA 1
ATOM 658 C C . ARG A 1 84 ? -9.354 -5.650 26.027 1.00 74.38 84 ARG A C 1
ATOM 660 O O . ARG A 1 84 ? -8.468 -5.842 26.854 1.00 74.38 84 ARG A O 1
ATOM 667 N N . LEU A 1 85 ? -10.023 -4.505 25.927 1.00 73.56 85 LEU A N 1
ATOM 668 C CA . LEU A 1 85 ? -9.882 -3.397 26.869 1.00 73.56 85 LEU A CA 1
ATOM 669 C C . LEU A 1 85 ? -11.273 -2.938 27.314 1.00 73.56 85 LEU A C 1
ATOM 671 O O . LEU A 1 85 ? -12.042 -2.419 26.505 1.00 73.56 85 LEU A O 1
ATOM 675 N N . LEU A 1 86 ? -11.580 -3.087 28.603 1.00 71.81 86 LEU A N 1
ATOM 676 C CA . LEU A 1 86 ? -12.793 -2.533 29.197 1.00 71.81 86 LEU A CA 1
ATOM 677 C C . LEU A 1 86 ? -12.480 -1.167 29.817 1.00 71.81 86 LEU A C 1
ATOM 679 O O . LEU A 1 86 ? -11.852 -1.076 30.869 1.00 71.81 86 LEU A O 1
ATOM 683 N N . ALA A 1 87 ? -12.924 -0.092 29.165 1.00 65.62 87 ALA A N 1
ATOM 684 C CA . ALA A 1 87 ? -12.786 1.265 29.688 1.00 65.62 87 ALA A CA 1
ATOM 685 C C . ALA A 1 87 ? -14.090 1.719 30.364 1.00 65.62 87 ALA A C 1
ATOM 687 O O . ALA A 1 87 ? -15.106 1.939 29.703 1.00 65.62 87 ALA A O 1
ATOM 688 N N . ILE A 1 88 ? -14.061 1.909 31.686 1.00 60.56 88 ILE A N 1
ATOM 689 C CA . ILE A 1 88 ? -15.183 2.493 32.432 1.00 60.56 88 ILE A CA 1
ATOM 690 C C . ILE A 1 88 ? -15.082 4.010 32.301 1.00 60.56 88 ILE A C 1
ATOM 692 O O . ILE A 1 88 ? -14.306 4.658 33.006 1.00 60.56 88 ILE A O 1
ATOM 696 N N . ARG A 1 89 ? -15.874 4.605 31.403 1.00 58.44 89 ARG A N 1
ATOM 697 C CA . ARG A 1 89 ? -15.978 6.067 31.331 1.00 58.44 89 ARG A CA 1
ATOM 698 C C . ARG A 1 89 ? -16.803 6.558 32.523 1.00 58.44 89 ARG A C 1
ATOM 700 O O . ARG A 1 89 ? -18.010 6.759 32.418 1.00 58.44 89 ARG A O 1
ATOM 707 N N . ARG A 1 90 ? -16.150 6.727 33.678 1.00 48.91 90 ARG A N 1
ATOM 708 C CA . ARG A 1 90 ? -16.718 7.446 34.823 1.00 48.91 90 ARG A CA 1
ATOM 709 C C . ARG A 1 90 ? -16.995 8.864 34.326 1.00 48.91 90 ARG A C 1
ATOM 711 O O . ARG A 1 90 ? -16.068 9.541 33.892 1.00 48.91 90 ARG A O 1
ATOM 718 N N . LEU A 1 91 ? -18.265 9.271 34.306 1.00 52.59 91 LEU A N 1
ATOM 719 C CA . LEU A 1 91 ? -18.717 10.612 33.919 1.00 52.59 91 LEU A CA 1
ATOM 720 C C . LEU A 1 91 ? -18.220 11.663 34.928 1.00 52.59 91 LEU A C 1
ATOM 722 O O . LEU A 1 91 ? -19.003 12.312 35.613 1.00 52.59 91 LEU A O 1
ATOM 726 N N . LEU A 1 92 ? -16.906 11.851 35.028 1.00 46.91 92 LEU A N 1
ATOM 727 C CA . LEU A 1 92 ? -16.355 13.119 35.464 1.00 46.91 92 LEU A CA 1
ATOM 728 C C . LEU A 1 92 ? -16.395 14.021 34.240 1.00 46.91 92 LEU A C 1
ATOM 730 O O . LEU A 1 92 ? -15.579 13.929 33.328 1.00 46.91 92 LEU A O 1
ATOM 734 N N . ARG A 1 93 ? -17.456 14.827 34.219 1.00 54.84 93 ARG A N 1
ATOM 735 C CA . ARG A 1 93 ? -17.623 16.035 33.422 1.00 54.84 93 ARG A CA 1
ATOM 736 C C . ARG A 1 93 ? -16.319 16.838 33.460 1.00 54.84 93 ARG A C 1
ATOM 738 O O . ARG A 1 93 ? -16.101 17.613 34.383 1.00 54.84 93 ARG A O 1
ATOM 745 N N . VAL A 1 94 ? -15.466 16.653 32.463 1.00 47.22 94 VAL A N 1
ATOM 746 C CA . VAL A 1 94 ? -14.396 17.591 32.142 1.00 47.22 94 VAL A CA 1
ATOM 747 C C . VAL A 1 94 ? -14.740 18.124 30.764 1.00 47.22 94 VAL A C 1
ATOM 749 O O . VAL A 1 94 ? -14.844 17.367 29.803 1.00 47.22 94 VAL A O 1
ATOM 752 N N . ARG A 1 95 ? -15.070 19.415 30.782 1.00 52.34 95 ARG A N 1
ATOM 753 C CA . ARG A 1 95 ? -15.391 20.297 29.663 1.00 52.34 95 ARG A CA 1
ATOM 754 C C . ARG A 1 95 ? -14.552 19.993 28.429 1.00 52.34 95 ARG A C 1
ATOM 756 O O . ARG A 1 95 ? -13.347 19.801 28.546 1.00 52.34 95 ARG A O 1
ATOM 763 N N . ASP A 1 96 ? -15.224 20.060 27.288 1.00 50.69 96 ASP A N 1
ATOM 764 C CA . ASP A 1 96 ? -14.624 20.257 25.977 1.00 50.69 96 ASP A CA 1
ATOM 765 C C . ASP A 1 96 ? -13.563 21.368 26.033 1.00 50.69 96 ASP A C 1
ATOM 767 O O . ASP A 1 96 ? -13.876 22.497 26.424 1.00 50.69 96 ASP A O 1
ATOM 771 N N . PHE A 1 97 ? -12.327 21.011 25.684 1.00 42.56 97 PHE A N 1
ATOM 772 C CA . PHE A 1 97 ? -11.320 21.836 25.014 1.00 42.56 97 PHE A CA 1
ATOM 773 C C . PHE A 1 97 ? -10.406 20.900 24.223 1.00 42.56 97 PHE A C 1
ATOM 775 O O . PHE A 1 97 ? -10.004 19.859 24.794 1.00 42.56 97 PHE A O 1
#

Secondary structure (DSSP, 8-state):
-HHHHHHHHHHTHHHHHHHHHHHHHHHHHHHHHSPPPSS--------------TT--HHHHIIIIIHHHHHHHTTSTT-------------------